Protein AF-A0AAU7AS00-F1 (afdb_monomer)

Nearest PDB structures (foldseek):
  7py4-assembly1_A  TM=4.688E-01  e=6.850E+00  Homo sapiens
  6sg9-assembly1_F1  TM=2.851E-01  e=2.917E+00  Trypanosoma brucei brucei
  8haq-assembly1_A  TM=2.624E-01  e=2.008E+00  Homo sapiens

Secondary structure (DSSP, 8-state):
-------------TT----------EEEETTEEEE--TT-EEEEEEESSSEEEEEE-TTS-EEEEEE-SEEEEE-TTS-EEEEESSSS--TTGGGGGGGTTPBEEEEEEETTS-EEEEETTS-EEEEPPPSSS--EEEE-STT-EEE--TT----B---

Radius of gyration: 20.02 Å; Cα contacts (8 Å, |Δi|>4): 371; chains: 1; bounding box: 34×63×64 Å

Foldseek 3Di:
DDDDDDDDDDDDDPDPDPPPQDFFDWDADPFGIWTPQFFFAFADFDQDCWTKTWTHDDNGWIKMKIFNFWKWKQDLVRDIDIDTSRPPDCVSVVSCVVSHGWGWRTWGAGQQGKTKTATPSRIIMIDGAAQQAFGMWMDIPDQDTFIAGHRGGRRDDDD

Organism: NCBI:txid2997339

pLDDT: mean 87.18, std 19.0, range [31.42, 98.75]

Solvent-accessible surface area (backbone atoms only — not comparable to full-atom values): 8772 Å² total; per-residue (Å²): 142,79,84,84,83,76,82,80,81,78,85,72,78,92,74,77,67,84,71,74,65,55,66,69,44,81,43,83,50,99,67,28,35,37,44,52,48,65,68,17,28,27,75,46,75,46,83,75,75,31,35,32,40,32,28,35,39,82,79,76,36,48,40,35,43,34,31,44,32,62,32,40,37,29,39,68,88,65,51,79,40,87,42,47,38,58,74,85,58,62,76,78,58,56,63,59,60,72,45,54,72,34,30,29,60,41,38,38,36,35,52,59,23,35,38,41,38,36,30,69,70,62,23,35,40,35,35,53,47,30,76,84,39,54,23,37,38,38,41,41,63,90,84,46,46,34,42,20,42,48,62,24,32,81,28,69,68,86,128

Mean predicted aligned error: 8.06 Å

InterPro domains:
  IPR046179 Protein of unknown function DUF6188 [PF19686] (40-153)

Structure (mmCIF, N/CA/C/O backbone):
data_AF-A0AAU7AS00-F1
#
_entry.id   AF-A0AAU7AS00-F1
#
loop_
_atom_site.group_PDB
_atom_site.id
_atom_site.type_symbol
_atom_site.label_atom_id
_atom_site.label_alt_id
_atom_site.label_comp_id
_atom_site.label_asym_id
_atom_site.label_entity_id
_atom_site.label_seq_id
_atom_site.pdbx_PDB_ins_code
_atom_site.Cartn_x
_atom_site.Cartn_y
_atom_site.Cartn_z
_atom_site.occupancy
_atom_site.B_iso_or_equiv
_atom_site.auth_seq_id
_atom_site.auth_comp_id
_atom_site.auth_asym_id
_atom_site.auth_atom_id
_atom_site.pdbx_PDB_model_num
ATOM 1 N N . MET A 1 1 ? 4.839 44.956 49.127 1.00 44.66 1 MET A N 1
ATOM 2 C CA . MET A 1 1 ? 4.800 44.637 47.685 1.00 44.66 1 MET A CA 1
ATOM 3 C C . MET A 1 1 ? 5.119 43.154 47.536 1.00 44.66 1 MET A C 1
ATOM 5 O O . MET A 1 1 ? 6.282 42.783 47.534 1.00 44.66 1 MET A O 1
ATOM 9 N N . ALA A 1 2 ? 4.095 42.305 47.541 1.00 37.94 2 ALA A N 1
ATOM 10 C CA . ALA A 1 2 ? 4.208 40.871 47.291 1.00 37.94 2 ALA A CA 1
ATOM 11 C C . ALA A 1 2 ? 2.974 40.488 46.468 1.00 37.94 2 ALA A C 1
ATOM 13 O O . ALA A 1 2 ? 1.857 40.803 46.869 1.00 37.94 2 ALA A O 1
ATOM 14 N N . ALA A 1 3 ? 3.198 39.952 45.270 1.00 39.53 3 ALA A N 1
ATOM 15 C CA . ALA A 1 3 ? 2.158 39.665 44.295 1.00 39.53 3 ALA A CA 1
ATOM 16 C C . ALA A 1 3 ? 1.476 38.330 44.625 1.00 39.53 3 ALA A C 1
ATOM 18 O O . ALA A 1 3 ? 2.122 37.281 44.609 1.00 39.53 3 ALA A O 1
ATOM 19 N N . GLU A 1 4 ? 0.174 38.375 44.906 1.00 37.88 4 GLU A N 1
ATOM 20 C CA . GLU A 1 4 ? -0.678 37.193 45.033 1.00 37.88 4 GLU A CA 1
ATOM 21 C C . GLU A 1 4 ? -0.797 36.485 43.676 1.00 37.88 4 GLU A C 1
ATOM 23 O O . GLU A 1 4 ? -1.307 37.030 42.696 1.00 37.88 4 GLU A O 1
ATOM 28 N N . HIS A 1 5 ? -0.303 35.248 43.616 1.00 39.91 5 HIS A N 1
ATOM 29 C CA . HIS A 1 5 ? -0.528 34.340 42.498 1.00 39.91 5 HIS A CA 1
ATOM 30 C C . HIS A 1 5 ? -1.966 33.815 42.556 1.00 39.91 5 HIS A C 1
ATOM 32 O O . HIS A 1 5 ? -2.279 32.914 43.330 1.00 39.91 5 HIS A O 1
ATOM 38 N N . SER A 1 6 ? -2.841 34.364 41.712 1.00 38.12 6 SER A N 1
ATOM 39 C CA . SER A 1 6 ? -4.140 33.752 41.418 1.00 38.12 6 SER A CA 1
ATOM 40 C C . SER A 1 6 ? -3.940 32.478 40.584 1.00 38.12 6 SER A C 1
ATOM 42 O O . SER A 1 6 ? -3.310 32.554 39.523 1.00 38.12 6 SER A O 1
ATOM 44 N N . PRO A 1 7 ? -4.469 31.311 40.992 1.00 39.00 7 PRO A N 1
ATOM 45 C CA . PRO A 1 7 ? -4.434 30.123 40.152 1.00 39.00 7 PRO A CA 1
ATOM 46 C C . PRO A 1 7 ? -5.366 30.317 38.948 1.00 39.00 7 PRO A C 1
ATOM 48 O O . PRO A 1 7 ? -6.562 30.570 39.094 1.00 39.00 7 PRO A O 1
ATOM 51 N N . ARG A 1 8 ? -4.811 30.203 37.736 1.00 37.94 8 ARG A N 1
ATOM 52 C CA . ARG A 1 8 ? -5.591 30.143 36.495 1.00 37.94 8 ARG A CA 1
ATOM 53 C C . ARG A 1 8 ? -6.411 28.852 36.493 1.00 37.94 8 ARG A C 1
ATOM 55 O O . ARG A 1 8 ? -5.855 27.769 36.346 1.00 37.94 8 ARG A O 1
ATOM 62 N N . LEU A 1 9 ? -7.729 28.979 36.627 1.00 31.42 9 LEU A N 1
ATOM 63 C CA . LEU A 1 9 ? -8.681 27.921 36.294 1.00 31.42 9 LEU A CA 1
ATOM 64 C C . LEU A 1 9 ? -8.557 27.611 34.795 1.00 31.42 9 LEU A C 1
ATOM 66 O O . LEU A 1 9 ? -8.966 28.408 33.953 1.00 31.42 9 LEU A O 1
ATOM 70 N N . VAL A 1 10 ? -7.961 26.464 34.465 1.00 39.78 10 VAL A N 1
ATOM 71 C CA . VAL A 1 10 ? -8.020 25.892 33.117 1.00 39.78 10 VAL A CA 1
ATOM 72 C C . VAL A 1 10 ? -9.384 25.230 32.981 1.00 39.78 10 VAL A C 1
ATOM 74 O O . VAL A 1 10 ? -9.684 24.252 33.662 1.00 39.78 10 VAL A O 1
ATOM 77 N N . TRP A 1 11 ? -10.230 25.797 32.127 1.00 34.75 11 TRP A N 1
ATOM 78 C CA . TRP A 1 11 ? -11.490 25.178 31.745 1.00 34.75 11 TRP A CA 1
ATOM 79 C C . TRP A 1 11 ? -11.189 23.976 30.843 1.00 34.75 11 TRP A C 1
ATOM 81 O O . TRP A 1 11 ? -10.670 24.143 29.741 1.00 34.75 11 TRP A O 1
ATOM 91 N N . VAL A 1 12 ? -11.483 22.768 31.327 1.00 43.97 12 VAL A N 1
ATOM 92 C CA . VAL A 1 12 ? -11.474 21.544 30.519 1.00 43.97 12 VAL A CA 1
ATOM 93 C C . VAL A 1 12 ? -12.928 21.259 30.132 1.00 43.97 12 VAL A C 1
ATOM 95 O O . VAL A 1 12 ? -13.740 21.031 31.034 1.00 43.97 12 VAL A O 1
ATOM 98 N N . PRO A 1 13 ? -13.299 21.294 28.838 1.00 38.66 13 PRO A N 1
ATOM 99 C CA . PRO A 1 13 ? -14.646 20.931 28.424 1.00 38.66 13 PRO A CA 1
ATOM 100 C C . PRO A 1 13 ? -14.951 19.493 28.849 1.00 38.66 13 PRO A C 1
ATOM 102 O O . PRO A 1 13 ? -14.224 18.561 28.497 1.00 38.66 13 PRO A O 1
ATOM 105 N N . GLN A 1 14 ? -16.044 19.305 29.590 1.00 42.28 14 GLN A N 1
ATOM 106 C CA . GLN A 1 14 ? -16.618 17.982 29.816 1.00 42.28 14 GLN A CA 1
ATOM 107 C C . GLN A 1 14 ? -17.142 17.457 28.476 1.00 42.28 14 GLN A C 1
ATOM 109 O O . GLN A 1 14 ? -18.158 17.936 27.978 1.00 42.28 14 GLN A O 1
ATOM 114 N N . GLY A 1 15 ? -16.417 16.519 27.866 1.00 37.78 15 GLY A N 1
ATOM 115 C CA . GLY A 1 15 ? -16.802 15.953 26.572 1.00 37.78 15 GLY A CA 1
ATOM 116 C C . GLY A 1 15 ? -15.773 15.040 25.909 1.00 37.78 15 GLY A C 1
ATOM 117 O O . GLY A 1 15 ? -16.167 14.218 25.090 1.00 37.78 15 GLY A O 1
ATOM 118 N N . PHE A 1 16 ? -14.492 15.095 26.288 1.00 44.78 16 PHE A N 1
ATOM 119 C CA . PHE A 1 16 ? -13.536 14.064 25.882 1.00 44.78 16 PHE A CA 1
ATOM 120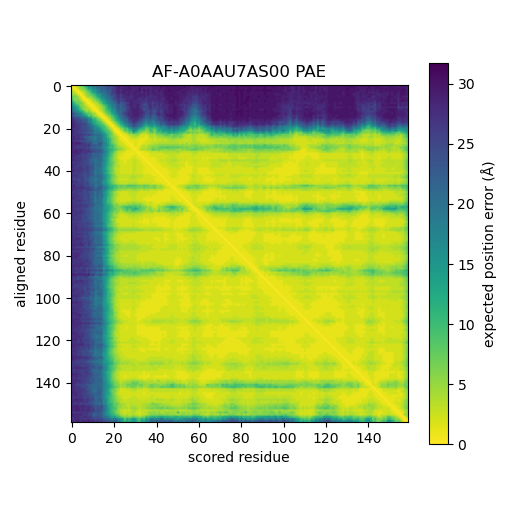 C C . PHE A 1 16 ? -13.786 12.807 26.714 1.00 44.78 16 PHE A C 1
ATOM 122 O O . PHE A 1 16 ? -13.131 12.554 27.726 1.00 44.78 16 PHE A O 1
ATOM 129 N N . ALA A 1 17 ? -14.766 12.007 26.289 1.00 41.47 17 ALA A N 1
ATOM 130 C CA . ALA A 1 17 ? -14.641 10.573 26.474 1.00 41.47 17 ALA A CA 1
ATOM 131 C C . ALA A 1 17 ? -13.224 10.198 26.021 1.00 41.47 17 ALA A C 1
ATOM 133 O O . ALA A 1 17 ? -12.738 10.732 25.025 1.00 41.47 17 ALA A O 1
ATOM 134 N N . SER A 1 18 ? -12.545 9.352 26.790 1.00 44.69 18 SER A N 1
ATOM 135 C CA . SER A 1 18 ? -11.292 8.729 26.379 1.00 44.69 18 SER A CA 1
ATOM 136 C C . SER A 1 18 ? -11.568 7.958 25.089 1.00 44.69 18 SER A C 1
ATOM 138 O O . SER A 1 18 ? -11.878 6.768 25.142 1.00 44.69 18 SER A O 1
ATOM 140 N N . GLU A 1 19 ? -11.528 8.635 23.940 1.00 48.06 19 GLU A N 1
ATOM 141 C CA . GLU A 1 19 ? -11.463 7.991 22.642 1.00 48.06 19 GLU A CA 1
ATOM 142 C C . GLU A 1 19 ? -10.243 7.100 22.740 1.00 48.06 19 GLU A C 1
ATOM 144 O O . GLU A 1 19 ? -9.117 7.556 22.945 1.00 48.06 19 GLU A O 1
ATOM 149 N N . THR A 1 20 ? -10.499 5.797 22.760 1.00 52.91 20 THR A N 1
ATOM 150 C CA . THR A 1 20 ? -9.428 4.820 22.724 1.00 52.91 20 THR A CA 1
ATOM 151 C C . THR A 1 20 ? -8.722 5.096 21.412 1.00 52.91 20 THR A C 1
ATOM 153 O O . THR A 1 20 ? -9.304 4.851 20.357 1.00 52.91 20 THR A O 1
ATOM 156 N N . LEU A 1 21 ? -7.531 5.700 21.483 1.00 56.91 21 LEU A N 1
ATOM 157 C CA . LEU A 1 21 ? -6.700 5.931 20.313 1.00 56.91 21 LEU A CA 1
ATOM 158 C C . LEU A 1 21 ? -6.651 4.601 19.566 1.00 56.91 21 LEU A C 1
ATOM 160 O O . LEU A 1 21 ? -6.236 3.583 20.127 1.00 56.91 21 LEU A O 1
ATOM 164 N N . ARG A 1 22 ? -7.144 4.580 18.328 1.00 67.75 22 ARG A N 1
ATOM 165 C CA . ARG A 1 22 ? -6.971 3.405 17.481 1.00 67.75 22 ARG A CA 1
ATOM 166 C C . ARG A 1 22 ? -5.483 3.306 17.197 1.00 67.75 22 ARG A C 1
ATOM 168 O O . ARG A 1 22 ? -4.913 4.200 16.586 1.00 67.75 22 ARG A O 1
ATOM 175 N N . HIS A 1 23 ? -4.834 2.272 17.710 1.00 71.62 23 HIS A N 1
ATOM 176 C CA . HIS A 1 23 ? -3.422 2.030 17.449 1.00 71.62 23 HIS A CA 1
ATOM 177 C C . HIS A 1 23 ? -3.311 1.051 16.291 1.00 71.62 23 HIS A C 1
ATOM 179 O O . HIS A 1 23 ? -3.996 0.032 16.276 1.00 71.62 23 HIS A O 1
ATOM 185 N N . VAL A 1 24 ? -2.416 1.340 15.350 1.00 84.75 24 VAL A N 1
ATOM 186 C CA . VAL A 1 24 ? -2.026 0.350 14.350 1.00 84.75 24 VAL A CA 1
ATOM 187 C C . VAL A 1 24 ? -1.176 -0.696 15.064 1.00 84.75 24 VAL A C 1
ATOM 189 O O . VAL A 1 24 ? -0.154 -0.361 15.664 1.00 84.75 24 VAL A O 1
ATOM 192 N N . SER A 1 25 ? -1.614 -1.950 15.036 1.00 87.81 25 SER A N 1
ATOM 193 C CA . SER A 1 25 ? -0.894 -3.068 15.647 1.00 87.81 25 SER A CA 1
ATOM 194 C C . SER A 1 25 ? -0.540 -4.124 14.608 1.00 87.81 25 SER A C 1
ATOM 196 O O . SER A 1 25 ? -1.185 -4.232 13.567 1.00 87.81 25 SER A O 1
ATOM 198 N N . LEU A 1 26 ? 0.510 -4.893 14.886 1.00 92.44 26 LEU A N 1
ATOM 199 C CA . LEU A 1 26 ? 0.923 -6.031 14.077 1.00 92.44 26 LEU A CA 1
ATOM 200 C C . LEU A 1 26 ? 0.618 -7.308 14.851 1.00 92.44 26 LEU A C 1
ATOM 202 O O . LEU A 1 26 ? 1.141 -7.501 15.947 1.00 92.44 26 LEU A O 1
ATOM 206 N N . THR A 1 27 ? -0.196 -8.185 14.275 1.00 93.62 27 THR A N 1
ATOM 207 C CA . THR A 1 27 ? -0.510 -9.493 14.859 1.00 93.62 27 THR A CA 1
ATOM 208 C C . THR A 1 27 ? 0.033 -10.590 13.958 1.00 93.62 27 THR A C 1
ATOM 210 O O . THR A 1 27 ? -0.235 -10.598 12.758 1.00 93.62 27 THR A O 1
ATOM 213 N N . GLU A 1 28 ? 0.804 -11.513 14.528 1.00 93.81 28 GLU A N 1
ATOM 214 C CA . GLU A 1 28 ? 1.270 -12.705 13.816 1.00 93.81 28 GLU A CA 1
ATOM 215 C C . GLU A 1 28 ? 0.097 -13.666 13.578 1.00 93.81 28 GLU A C 1
ATOM 217 O O . GLU A 1 28 ? -0.706 -13.939 14.471 1.00 93.81 28 GLU A O 1
ATOM 222 N N . ALA A 1 29 ? -0.010 -14.141 12.344 1.00 91.56 29 ALA A N 1
ATOM 223 C CA . ALA A 1 29 ? -0.996 -15.097 11.870 1.00 91.56 29 ALA A CA 1
ATOM 224 C C . ALA A 1 29 ? -0.272 -16.330 11.307 1.00 91.56 29 ALA A C 1
ATOM 226 O O . ALA A 1 29 ? 0.948 -16.344 11.189 1.00 91.56 29 ALA A O 1
ATOM 227 N N . GLN A 1 30 ? -1.024 -17.370 10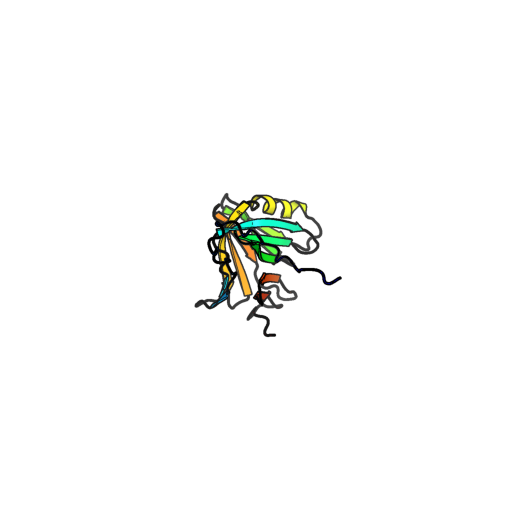.940 1.00 91.00 30 GLN A N 1
ATOM 228 C CA . GLN A 1 30 ? -0.444 -18.629 10.456 1.00 91.00 30 GLN A CA 1
ATOM 229 C C . GLN A 1 30 ? 0.468 -18.454 9.228 1.00 91.00 30 GLN A C 1
ATOM 231 O O . GLN A 1 30 ? 1.485 -19.135 9.133 1.00 91.00 30 GLN A O 1
ATOM 236 N N . ASP A 1 31 ? 0.103 -17.553 8.312 1.00 91.69 31 ASP A N 1
ATOM 237 C CA . ASP A 1 31 ? 0.783 -17.381 7.021 1.00 91.69 31 ASP A CA 1
ATOM 238 C C . ASP A 1 31 ? 1.554 -16.051 6.915 1.00 91.69 31 ASP A C 1
ATOM 240 O O . ASP A 1 31 ? 1.978 -15.658 5.825 1.00 91.69 31 ASP A O 1
ATOM 244 N N . GLY A 1 32 ? 1.741 -15.345 8.035 1.00 95.38 32 GLY A N 1
ATOM 245 C CA . GLY A 1 32 ? 2.440 -14.065 8.070 1.00 95.38 32 GLY A CA 1
ATOM 246 C C . GLY A 1 32 ? 1.923 -13.143 9.164 1.00 95.38 32 GLY A C 1
ATOM 247 O O . GLY A 1 32 ? 1.837 -13.519 10.330 1.00 95.38 32 GLY A O 1
ATOM 248 N N . TRP A 1 33 ? 1.574 -11.915 8.800 1.00 96.25 33 TRP A N 1
ATOM 249 C CA . TRP A 1 33 ? 1.134 -10.889 9.734 1.00 96.25 33 TRP A CA 1
ATOM 250 C C . TRP A 1 33 ? -0.087 -10.140 9.216 1.00 96.25 33 TRP A C 1
ATOM 252 O O . TRP A 1 33 ? -0.250 -9.900 8.020 1.00 96.25 33 TRP A O 1
ATOM 262 N N . THR A 1 34 ? -0.943 -9.735 10.145 1.00 95.81 34 THR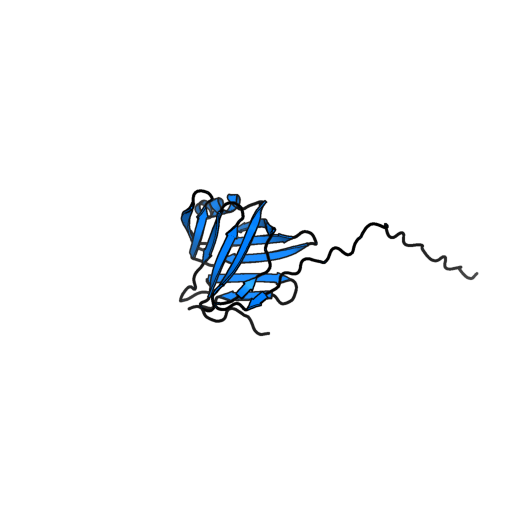 A N 1
ATOM 263 C CA . THR A 1 34 ? -2.048 -8.810 9.897 1.00 95.81 34 THR A CA 1
ATOM 264 C C . THR A 1 34 ? -1.730 -7.479 10.555 1.00 95.81 34 THR A C 1
ATOM 266 O O . THR A 1 34 ? -1.319 -7.442 11.717 1.00 95.81 34 THR A O 1
ATOM 269 N N . ILE A 1 35 ? -1.933 -6.394 9.814 1.00 95.06 35 ILE A N 1
ATOM 270 C CA . ILE A 1 35 ? -1.832 -5.036 10.334 1.00 95.06 35 ILE A CA 1
ATOM 271 C C . ILE A 1 35 ? -3.253 -4.572 10.652 1.00 95.06 35 ILE A C 1
ATOM 273 O O . ILE A 1 35 ? -4.125 -4.577 9.777 1.00 95.06 35 ILE A O 1
ATOM 277 N N . ASP A 1 36 ? -3.493 -4.172 11.899 1.00 93.25 36 ASP A N 1
ATOM 278 C CA . ASP A 1 36 ? -4.792 -3.671 12.344 1.00 93.25 36 ASP A CA 1
ATOM 279 C C . ASP A 1 36 ? -5.013 -2.234 11.856 1.00 93.25 36 ASP A C 1
ATOM 281 O O . ASP A 1 36 ? -4.768 -1.252 12.555 1.00 93.25 36 ASP A O 1
ATOM 285 N N . ALA A 1 37 ? -5.420 -2.137 10.594 1.00 94.44 37 ALA A N 1
ATOM 286 C CA . ALA A 1 37 ? -5.833 -0.907 9.933 1.00 94.44 37 ALA A CA 1
ATOM 287 C C . ALA A 1 37 ? -7.279 -1.008 9.416 1.00 94.44 37 ALA A C 1
ATOM 289 O O . ALA A 1 37 ? -7.686 -0.238 8.552 1.00 94.44 37 ALA A O 1
ATOM 290 N N . VAL A 1 38 ? -8.072 -1.971 9.899 1.00 95.50 38 VAL A N 1
ATOM 291 C CA . VAL A 1 38 ? -9.441 -2.179 9.407 1.00 95.50 38 VAL A CA 1
ATOM 292 C C . VAL A 1 38 ? -10.318 -0.972 9.745 1.00 95.50 38 VAL A C 1
ATOM 294 O O . VAL A 1 38 ? -10.370 -0.499 10.883 1.00 95.50 38 VAL A O 1
ATOM 297 N N . GLY A 1 39 ? -11.030 -0.474 8.736 1.00 95.56 39 GLY A N 1
ATOM 298 C CA . GLY A 1 39 ? -11.844 0.733 8.816 1.00 95.56 39 GLY A CA 1
ATOM 299 C C . GLY A 1 39 ? -11.048 2.033 8.713 1.00 95.56 39 GLY A C 1
ATOM 300 O O . GLY A 1 39 ? -11.662 3.091 8.789 1.00 95.56 39 GLY A O 1
ATOM 301 N N . PHE A 1 40 ? -9.723 1.982 8.532 1.00 96.81 40 PHE A N 1
ATOM 302 C CA . PHE A 1 40 ? -8.954 3.181 8.214 1.00 96.81 40 PHE A CA 1
ATOM 303 C C . PHE A 1 40 ? -9.302 3.621 6.794 1.00 96.81 40 PHE A C 1
ATOM 305 O O . PHE A 1 40 ? -9.416 2.797 5.888 1.00 96.81 40 PHE A O 1
ATOM 312 N N . GLU A 1 41 ? -9.450 4.920 6.598 1.00 97.81 41 GLU A N 1
ATOM 313 C CA . GLU A 1 41 ? -9.811 5.516 5.319 1.00 97.81 41 GLU A CA 1
ATOM 314 C C . GLU A 1 41 ? -8.554 5.950 4.562 1.00 97.81 41 GLU A C 1
ATOM 316 O O . GLU A 1 41 ? -7.609 6.450 5.165 1.00 97.81 41 GLU A O 1
ATOM 321 N N . VAL A 1 42 ? -8.517 5.796 3.240 1.00 98.31 42 VAL A N 1
ATOM 322 C CA . VAL A 1 42 ? -7.424 6.329 2.412 1.00 98.31 42 VAL A CA 1
ATOM 323 C C . VAL A 1 42 ? -7.497 7.859 2.367 1.00 98.31 42 VAL A C 1
ATOM 325 O O . VAL A 1 42 ? -8.371 8.435 1.712 1.00 98.31 42 VAL A O 1
ATOM 328 N N . LEU A 1 43 ? -6.537 8.520 3.020 1.00 96.56 43 LEU A N 1
ATOM 329 C CA . LEU A 1 43 ? -6.417 9.980 3.069 1.00 96.56 43 LEU A CA 1
ATOM 330 C C . LEU A 1 43 ? -5.669 10.531 1.857 1.00 96.56 43 LEU A C 1
ATOM 332 O O . LEU A 1 43 ? -6.105 11.492 1.213 1.00 96.56 43 LEU A O 1
ATOM 336 N N . THR A 1 44 ? -4.508 9.942 1.575 1.00 97.38 44 THR A N 1
ATOM 337 C CA . THR A 1 44 ? -3.604 10.404 0.526 1.00 97.38 44 THR A CA 1
ATOM 338 C C . THR A 1 44 ? -3.159 9.255 -0.360 1.00 97.38 44 THR A C 1
ATOM 340 O O . THR A 1 44 ? -2.961 8.121 0.075 1.00 97.38 44 THR A O 1
ATOM 343 N N . VAL A 1 45 ? -2.985 9.607 -1.629 1.00 98.00 45 VAL A N 1
ATOM 344 C CA . VAL A 1 45 ? -2.279 8.821 -2.632 1.00 98.00 45 VAL A CA 1
ATOM 345 C C . VAL A 1 45 ? -1.189 9.741 -3.160 1.00 98.00 45 VAL A C 1
ATOM 347 O O . VAL A 1 45 ? -1.497 10.843 -3.622 1.00 98.00 45 VAL A O 1
ATOM 350 N N . GLN A 1 46 ? 0.070 9.337 -3.035 1.00 96.81 46 GLN A N 1
ATOM 351 C CA . GLN A 1 46 ? 1.218 10.167 -3.394 1.00 96.81 46 GLN A CA 1
ATOM 352 C C . GLN A 1 46 ? 2.104 9.462 -4.421 1.00 96.81 46 GLN A C 1
ATOM 354 O O . GLN A 1 46 ? 2.349 8.262 -4.326 1.00 96.81 46 GLN A O 1
ATOM 359 N N . PHE A 1 47 ? 2.608 10.246 -5.379 1.00 94.75 47 PHE A N 1
ATOM 360 C CA . PHE A 1 47 ? 3.546 9.817 -6.416 1.00 94.75 47 PHE A CA 1
ATOM 361 C C . PHE A 1 47 ? 4.807 10.681 -6.318 1.00 94.75 47 PHE A C 1
ATOM 363 O O . PHE A 1 47 ? 4.777 11.870 -6.635 1.00 94.75 47 PHE A O 1
ATOM 370 N N . SER A 1 48 ? 5.907 10.119 -5.818 1.00 88.88 48 SER A N 1
ATOM 371 C CA . SER A 1 48 ? 7.149 10.874 -5.588 1.00 88.88 48 SER A CA 1
ATOM 372 C C . SER A 1 48 ? 8.391 9.975 -5.639 1.00 88.88 48 SER A C 1
ATOM 374 O O . SER A 1 48 ? 9.130 9.886 -4.662 1.00 88.88 48 SER A O 1
ATOM 376 N N . GLY A 1 49 ? 8.572 9.228 -6.733 1.00 85.56 49 GLY A N 1
ATOM 377 C CA . GLY A 1 49 ? 9.619 8.194 -6.871 1.00 85.56 49 GLY A CA 1
ATOM 378 C C . GLY A 1 49 ? 9.294 6.875 -6.157 1.00 85.56 49 GLY A C 1
ATOM 379 O O . GLY A 1 49 ? 9.874 5.844 -6.451 1.00 85.56 49 GLY A O 1
ATOM 380 N N . ARG A 1 50 ? 8.313 6.903 -5.253 1.00 93.62 50 ARG A N 1
ATOM 381 C CA . ARG A 1 50 ? 7.533 5.754 -4.793 1.00 93.62 50 ARG A CA 1
ATOM 382 C C . ARG A 1 50 ? 6.058 6.099 -4.942 1.00 93.62 50 ARG A C 1
ATOM 384 O O . ARG A 1 50 ? 5.697 7.282 -4.987 1.00 93.62 50 ARG A O 1
ATOM 391 N N . THR A 1 51 ? 5.218 5.075 -4.975 1.00 97.38 51 THR A N 1
ATOM 392 C CA . THR A 1 51 ? 3.766 5.242 -4.876 1.00 97.38 51 THR A CA 1
ATOM 393 C C . THR A 1 51 ? 3.332 4.889 -3.468 1.00 97.38 51 THR A C 1
ATOM 395 O O . THR A 1 51 ? 3.588 3.773 -3.033 1.00 97.38 51 THR A O 1
ATOM 398 N N . SER A 1 52 ? 2.687 5.802 -2.743 1.00 97.94 52 SER A N 1
ATOM 399 C CA . SER A 1 52 ? 2.241 5.528 -1.374 1.00 97.94 52 SER A CA 1
ATOM 400 C C . SER A 1 52 ? 0.763 5.805 -1.143 1.00 97.94 52 SER A C 1
ATOM 402 O O . SER A 1 52 ? 0.175 6.721 -1.720 1.00 97.94 52 SER A O 1
ATOM 404 N N . LEU A 1 53 ? 0.179 4.981 -0.276 1.00 98.31 53 LEU A N 1
ATOM 405 C CA . LEU A 1 53 ? -1.173 5.105 0.247 1.00 98.31 53 LEU A CA 1
ATOM 406 C C . LEU A 1 53 ? -1.062 5.360 1.746 1.00 98.31 53 LEU A C 1
ATOM 408 O O . LEU A 1 53 ? -0.564 4.496 2.468 1.00 98.31 53 LEU A O 1
ATOM 412 N N . THR A 1 54 ? -1.530 6.513 2.219 1.00 98.06 54 THR A N 1
ATOM 413 C CA . THR A 1 54 ? -1.673 6.752 3.659 1.00 98.06 54 THR A CA 1
ATOM 414 C C . THR A 1 54 ? -3.130 6.596 4.041 1.00 98.06 54 THR A C 1
ATOM 416 O O . THR A 1 54 ? -4.003 7.306 3.533 1.00 98.06 54 THR A O 1
ATOM 419 N N . VAL A 1 55 ? -3.379 5.674 4.962 1.00 97.69 55 VAL A N 1
ATOM 420 C CA . VAL A 1 55 ? -4.684 5.446 5.569 1.00 97.69 55 VAL A CA 1
ATOM 421 C C . VAL A 1 55 ? -4.709 6.028 6.976 1.00 97.69 55 VAL A C 1
ATOM 423 O O . VAL A 1 55 ? -3.676 6.060 7.647 1.00 97.69 55 VAL A O 1
ATOM 426 N N . TYR A 1 56 ? -5.862 6.506 7.428 1.00 95.19 56 TYR A N 1
ATOM 427 C CA . TYR A 1 56 ? -6.016 7.139 8.737 1.00 95.19 56 TYR A CA 1
ATOM 428 C C . TYR A 1 56 ? -7.266 6.652 9.462 1.00 95.19 56 TYR A C 1
ATOM 430 O O . TYR A 1 56 ? -8.244 6.247 8.836 1.00 95.19 56 TYR A O 1
ATOM 438 N N . ALA A 1 57 ? -7.223 6.706 10.787 1.00 92.00 57 ALA A N 1
ATOM 439 C CA . ALA A 1 57 ? -8.375 6.483 11.644 1.00 92.00 57 ALA A CA 1
ATOM 440 C C . ALA A 1 57 ? -8.736 7.743 12.428 1.00 92.00 57 ALA A C 1
ATOM 442 O O . ALA A 1 57 ? -7.880 8.588 12.721 1.00 92.00 57 ALA A O 1
ATOM 443 N N . ASP A 1 58 ? -9.997 7.804 12.852 1.00 80.88 58 ASP A N 1
ATOM 444 C CA . ASP A 1 58 ? -10.445 8.728 13.890 1.00 80.88 58 ASP A CA 1
ATOM 445 C C . ASP A 1 58 ? -9.537 8.580 15.127 1.00 80.88 58 ASP A C 1
ATOM 447 O O . ASP A 1 58 ? -9.244 7.469 15.581 1.00 80.88 58 ASP A O 1
ATOM 451 N N . GLY A 1 59 ? -9.017 9.704 15.624 1.00 77.25 59 GLY A N 1
ATOM 452 C CA . GLY A 1 59 ? -7.969 9.742 16.654 1.00 77.25 59 GLY A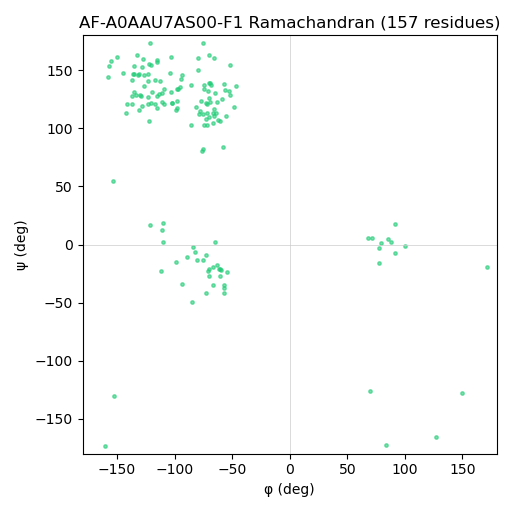 CA 1
ATOM 453 C C . GLY A 1 59 ? -6.550 9.999 16.124 1.00 77.25 59 GLY A C 1
ATOM 454 O O . GLY A 1 59 ? -5.618 10.107 16.916 1.00 77.25 59 GLY A O 1
ATOM 455 N N . GLY A 1 60 ? -6.369 10.147 14.805 1.00 84.31 60 GLY A N 1
ATOM 456 C CA . GLY A 1 60 ? -5.133 10.664 14.199 1.00 84.31 60 GLY A CA 1
ATOM 457 C C . GLY A 1 60 ? -4.033 9.628 13.948 1.00 84.31 60 GLY A C 1
ATOM 458 O O . GLY A 1 60 ? -2.941 9.989 13.508 1.00 84.31 60 GLY A O 1
ATOM 459 N N . ALA A 1 61 ? -4.301 8.344 14.193 1.00 90.19 61 ALA A N 1
ATOM 460 C CA . ALA A 1 61 ? -3.392 7.277 13.797 1.00 90.19 61 ALA A CA 1
ATOM 461 C C . ALA A 1 61 ? -3.369 7.126 12.273 1.00 90.19 61 ALA A C 1
ATOM 463 O O . ALA A 1 61 ? -4.409 7.181 11.618 1.00 90.19 61 ALA A O 1
ATOM 464 N N . THR A 1 62 ? -2.178 6.913 11.718 1.00 94.19 62 THR A N 1
ATOM 465 C CA . THR A 1 62 ? -1.970 6.744 10.276 1.00 94.19 62 THR A CA 1
ATOM 466 C C . THR A 1 62 ? -1.181 5.475 9.987 1.00 94.19 62 THR A C 1
ATOM 468 O O . THR A 1 62 ? -0.416 5.010 10.816 1.00 94.19 62 THR A O 1
ATOM 471 N N . CYS A 1 63 ? -1.357 4.885 8.817 1.00 95.81 63 CYS A N 1
ATOM 472 C CA . CYS A 1 63 ? -0.511 3.806 8.321 1.00 95.81 63 CYS A CA 1
ATOM 473 C C . CYS A 1 63 ? -0.208 4.117 6.863 1.00 95.81 63 CYS A C 1
ATOM 475 O O . CYS A 1 63 ? -1.120 4.437 6.104 1.00 95.81 63 CYS A O 1
ATOM 477 N N . THR A 1 64 ? 1.055 4.051 6.465 1.00 97.88 64 THR A N 1
ATOM 478 C CA . THR A 1 64 ? 1.466 4.293 5.083 1.00 97.88 64 THR A CA 1
ATOM 479 C C . THR A 1 64 ? 2.004 3.010 4.488 1.00 97.88 64 THR A C 1
ATOM 481 O O . THR A 1 64 ? 2.868 2.379 5.085 1.00 97.88 64 THR A O 1
ATOM 484 N N . VAL A 1 65 ? 1.508 2.648 3.308 1.00 98.38 65 VAL A N 1
ATOM 485 C CA . VAL A 1 65 ? 2.063 1.571 2.485 1.00 98.38 65 VAL A CA 1
ATOM 486 C C . VAL A 1 65 ? 2.680 2.200 1.246 1.00 98.38 65 VAL A C 1
ATOM 488 O O . VAL A 1 65 ? 1.993 2.927 0.531 1.00 98.38 65 VAL A O 1
ATOM 491 N N . ALA A 1 66 ? 3.967 1.962 1.008 1.00 98.25 66 ALA A N 1
ATOM 492 C CA . ALA A 1 66 ? 4.723 2.556 -0.088 1.00 98.25 66 ALA A CA 1
ATOM 493 C C . ALA A 1 66 ? 5.344 1.485 -0.989 1.00 98.25 66 ALA A C 1
ATOM 495 O O . ALA A 1 66 ? 6.111 0.649 -0.519 1.00 98.25 66 ALA A O 1
ATOM 496 N N . PHE A 1 67 ? 5.097 1.577 -2.292 1.00 98.12 67 PHE A N 1
ATOM 497 C CA . PHE A 1 67 ? 5.577 0.674 -3.337 1.00 98.12 67 PHE A CA 1
ATOM 498 C C . PHE A 1 67 ? 6.741 1.310 -4.100 1.00 98.12 67 PHE A C 1
ATOM 500 O O . PHE A 1 67 ? 6.659 2.483 -4.486 1.00 98.12 67 PHE A O 1
ATOM 507 N N . GLY A 1 68 ? 7.825 0.549 -4.262 1.00 95.19 68 GLY A N 1
ATOM 508 C CA . GLY A 1 68 ? 9.064 0.989 -4.908 1.00 95.19 68 GLY A CA 1
ATOM 509 C C . GLY A 1 68 ? 9.219 0.567 -6.371 1.00 95.19 68 GLY A C 1
ATOM 510 O O . GLY A 1 68 ? 10.048 1.147 -7.056 1.00 95.19 68 GLY A O 1
ATOM 511 N N . GLY A 1 69 ? 8.427 -0.392 -6.853 1.00 95.00 69 GLY A N 1
ATOM 512 C CA . GLY A 1 69 ? 8.502 -0.909 -8.224 1.00 95.00 69 GLY A CA 1
ATOM 513 C C . GLY A 1 69 ? 7.153 -1.445 -8.690 1.00 95.00 69 GLY A C 1
ATOM 514 O O . GLY A 1 69 ? 6.139 -0.763 -8.525 1.00 95.00 69 GLY A O 1
ATOM 515 N N . GLU A 1 70 ? 7.138 -2.660 -9.238 1.00 97.25 70 GLU A N 1
ATOM 516 C CA . GLU A 1 70 ? 5.928 -3.317 -9.738 1.00 97.25 70 GLU A CA 1
ATOM 517 C C . GLU A 1 70 ? 4.947 -3.702 -8.618 1.00 97.25 70 GLU A C 1
ATOM 519 O O . GLU A 1 70 ? 5.319 -4.233 -7.568 1.00 97.25 70 GLU A O 1
ATOM 524 N N . PHE A 1 71 ? 3.660 -3.461 -8.858 1.00 98.38 71 PHE A N 1
ATOM 525 C CA . PHE A 1 71 ? 2.566 -3.898 -8.002 1.00 98.38 71 PHE A CA 1
ATOM 526 C C . PHE A 1 71 ? 1.265 -4.025 -8.797 1.00 98.38 71 PHE A C 1
ATOM 528 O O . PHE A 1 71 ? 1.054 -3.400 -9.833 1.00 98.38 71 PHE A O 1
ATOM 535 N N . ASP A 1 72 ? 0.350 -4.814 -8.263 1.00 98.62 72 ASP A N 1
ATOM 536 C CA . ASP A 1 72 ? -0.955 -5.064 -8.842 1.00 98.62 72 ASP A CA 1
ATOM 537 C C . ASP A 1 72 ? -2.013 -4.165 -8.205 1.00 98.62 72 ASP A C 1
ATOM 539 O O . ASP A 1 72 ? -2.138 -4.085 -6.979 1.00 98.62 72 ASP A O 1
ATOM 543 N N . PHE A 1 73 ? -2.850 -3.560 -9.043 1.00 98.75 73 PHE A N 1
ATOM 544 C CA . PHE A 1 73 ? -4.072 -2.886 -8.634 1.00 98.75 73 PHE A CA 1
ATOM 545 C C . PHE A 1 73 ? -5.293 -3.571 -9.240 1.00 98.75 73 PHE A C 1
ATOM 547 O O . PHE A 1 73 ? -5.449 -3.652 -10.457 1.00 98.75 73 PHE A O 1
ATOM 554 N N . ARG A 1 74 ? -6.199 -4.043 -8.389 1.00 98.75 74 ARG A N 1
ATOM 555 C CA . ARG A 1 74 ? -7.524 -4.507 -8.788 1.00 98.75 74 ARG A CA 1
ATOM 556 C C . ARG A 1 74 ? -8.529 -3.392 -8.541 1.00 98.75 74 ARG A C 1
ATOM 558 O O . ARG A 1 74 ? -8.739 -3.014 -7.392 1.00 98.75 74 ARG A O 1
ATOM 565 N N . ASP A 1 75 ? -9.157 -2.901 -9.603 1.00 98.44 75 ASP A N 1
ATOM 566 C CA . ASP A 1 75 ? -10.184 -1.863 -9.492 1.00 98.44 75 ASP A CA 1
ATOM 567 C C . ASP A 1 75 ? -11.516 -2.416 -8.957 1.00 98.44 75 ASP A C 1
ATOM 569 O O . ASP A 1 75 ? -11.710 -3.629 -8.809 1.00 98.44 75 ASP A O 1
ATOM 573 N N . ARG A 1 76 ? -12.472 -1.519 -8.695 1.00 97.38 76 ARG A N 1
ATOM 574 C CA . ARG A 1 76 ? -13.814 -1.868 -8.180 1.00 97.38 76 ARG A CA 1
ATOM 575 C C . ARG A 1 76 ? -14.629 -2.782 -9.102 1.00 97.38 76 ARG A C 1
ATOM 577 O O . ARG A 1 76 ? -15.570 -3.427 -8.649 1.00 97.38 76 ARG A O 1
ATOM 584 N N . SER A 1 77 ? -14.299 -2.835 -10.394 1.00 97.25 77 SER A N 1
ATOM 585 C CA . SER A 1 77 ? -14.928 -3.758 -11.350 1.00 97.25 77 SER A CA 1
ATOM 586 C C . SER A 1 77 ? -14.309 -5.160 -11.312 1.00 97.25 77 SER A C 1
ATOM 588 O O . SER A 1 77 ? -14.806 -6.081 -11.960 1.00 97.25 77 SER A O 1
ATOM 590 N N . GLY A 1 78 ? -13.226 -5.333 -10.549 1.00 97.12 78 GLY A N 1
ATOM 591 C CA . GLY A 1 78 ? -12.461 -6.567 -10.440 1.00 97.12 78 GLY A CA 1
ATOM 592 C C . GLY A 1 78 ? -11.359 -6.704 -11.491 1.00 97.12 78 GLY A C 1
ATOM 593 O O . GLY A 1 78 ? -10.667 -7.729 -11.492 1.00 97.12 78 GLY A O 1
ATOM 594 N N . ARG A 1 79 ? -11.168 -5.703 -12.362 1.00 98.19 79 ARG A N 1
ATOM 595 C CA . ARG A 1 79 ? -10.128 -5.718 -13.394 1.00 9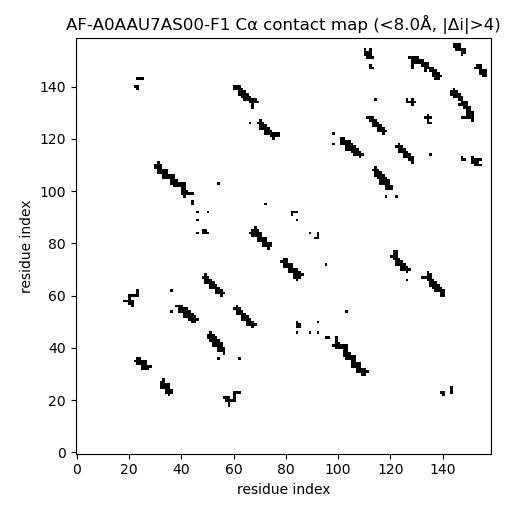8.19 79 ARG A CA 1
ATOM 596 C C . ARG A 1 79 ? -8.761 -5.479 -12.760 1.00 98.19 79 ARG A C 1
ATOM 598 O O . ARG A 1 79 ? -8.591 -4.576 -11.947 1.00 98.19 79 ARG A O 1
ATOM 605 N N . LEU A 1 80 ? -7.797 -6.302 -13.164 1.00 98.44 80 LEU A N 1
ATOM 606 C CA . LEU A 1 80 ? -6.403 -6.200 -12.751 1.00 98.44 80 LEU A CA 1
ATOM 607 C C . LEU A 1 80 ? -5.647 -5.215 -13.653 1.00 98.44 80 LEU A C 1
ATOM 609 O O . LEU A 1 80 ? -5.805 -5.240 -14.877 1.00 98.44 80 LEU A O 1
ATOM 613 N N . HIS A 1 81 ? -4.826 -4.377 -13.033 1.00 98.19 81 HIS A N 1
ATOM 614 C CA . HIS A 1 81 ? -3.887 -3.460 -13.662 1.00 98.19 81 HIS A CA 1
ATOM 615 C C . HIS A 1 81 ? -2.518 -3.694 -13.029 1.00 98.19 81 HIS A C 1
ATOM 617 O O . HIS A 1 81 ? -2.360 -3.496 -11.828 1.00 98.19 81 HIS A O 1
ATOM 623 N N . GLU A 1 82 ? -1.549 -4.091 -13.839 1.00 98.00 82 GLU A N 1
ATOM 624 C CA . GLU A 1 82 ? -0.141 -4.112 -13.446 1.00 98.00 82 GLU A CA 1
ATOM 625 C C . GLU A 1 82 ? 0.372 -2.668 -13.500 1.00 98.00 82 GLU A C 1
ATOM 627 O O . GLU A 1 82 ? 0.211 -1.970 -14.509 1.00 98.00 82 GLU A O 1
ATOM 632 N N . LEU A 1 83 ? 0.901 -2.188 -12.381 1.00 97.50 83 LEU A N 1
ATOM 633 C CA . LEU A 1 83 ? 1.403 -0.834 -12.201 1.00 97.50 83 LEU A CA 1
ATOM 634 C C . LEU A 1 83 ? 2.870 -0.890 -11.788 1.00 97.50 83 LEU A C 1
ATOM 636 O O . LEU A 1 83 ? 3.324 -1.861 -11.196 1.00 97.50 83 LEU A O 1
ATOM 640 N N . ASP A 1 84 ? 3.597 0.182 -12.075 1.00 96.12 84 ASP A N 1
ATOM 641 C CA . ASP A 1 84 ? 4.999 0.319 -11.700 1.00 96.12 84 ASP A CA 1
ATOM 642 C C . ASP A 1 84 ? 5.231 1.736 -11.168 1.00 96.12 84 ASP A C 1
ATOM 644 O O . ASP A 1 84 ? 4.945 2.732 -11.844 1.00 96.12 84 ASP A O 1
ATOM 648 N N . ALA A 1 85 ? 5.688 1.819 -9.917 1.00 94.81 85 ALA A N 1
ATOM 649 C CA . ALA A 1 85 ? 5.981 3.074 -9.239 1.00 94.81 85 ALA A CA 1
ATOM 650 C C . ALA A 1 85 ? 7.225 3.792 -9.799 1.00 94.81 85 ALA A C 1
ATOM 652 O O . ALA A 1 85 ? 7.320 5.011 -9.625 1.00 94.81 85 ALA A O 1
ATOM 653 N N . ASP A 1 86 ? 8.126 3.072 -10.480 1.00 92.75 86 ASP A N 1
ATOM 654 C CA . ASP A 1 86 ? 9.414 3.570 -10.986 1.00 92.75 86 ASP A CA 1
ATOM 655 C C . ASP A 1 86 ? 9.468 3.693 -12.526 1.00 92.75 86 ASP A C 1
ATOM 657 O O . ASP A 1 86 ? 10.444 4.174 -13.098 1.00 92.75 86 ASP A O 1
ATOM 661 N N . ALA A 1 87 ? 8.374 3.393 -13.237 1.00 89.81 87 ALA A N 1
ATOM 662 C CA . ALA A 1 87 ? 8.296 3.473 -14.706 1.00 89.81 87 ALA A CA 1
ATOM 663 C C . ALA A 1 87 ? 8.447 4.892 -15.311 1.00 89.81 87 ALA A C 1
ATOM 665 O O . ALA A 1 87 ? 8.296 5.083 -16.522 1.00 89.81 87 ALA A O 1
ATOM 666 N N . GLY A 1 88 ? 8.669 5.929 -14.497 1.00 86.00 88 GLY A N 1
ATOM 667 C CA . GLY A 1 88 ? 8.859 7.310 -14.957 1.00 86.00 88 GLY A CA 1
ATOM 668 C C . GLY A 1 88 ? 7.598 8.008 -15.494 1.00 86.00 88 GLY A C 1
ATOM 669 O O . GLY A 1 88 ? 7.684 9.135 -15.981 1.00 86.00 88 GLY A O 1
ATOM 670 N N . SER A 1 89 ? 6.419 7.381 -15.397 1.00 90.50 89 SER A N 1
ATOM 671 C CA . SER A 1 89 ? 5.136 7.960 -15.814 1.00 90.50 89 SER A CA 1
ATOM 672 C C . SER A 1 89 ? 4.053 7.754 -14.763 1.00 90.50 89 SER A C 1
ATOM 674 O O . SER A 1 89 ? 3.780 6.636 -14.339 1.00 90.50 89 SER A O 1
ATOM 676 N N . TRP A 1 90 ? 3.370 8.836 -14.384 1.00 91.00 90 TRP A N 1
ATOM 677 C CA . TRP A 1 90 ? 2.291 8.777 -13.391 1.00 91.00 90 TRP A CA 1
ATOM 678 C C . TRP A 1 90 ? 0.914 8.509 -13.993 1.00 91.00 90 TRP A C 1
ATOM 680 O O . TRP A 1 90 ? -0.030 8.241 -13.255 1.00 91.00 90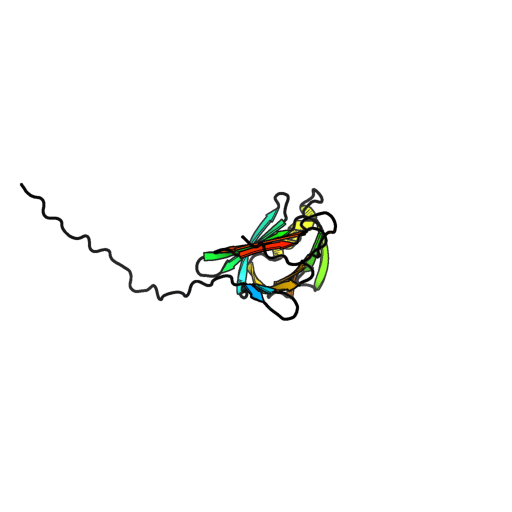 TRP A O 1
ATOM 690 N N . ALA A 1 91 ? 0.765 8.575 -15.320 1.00 94.19 91 ALA A N 1
ATOM 691 C CA . ALA A 1 91 ? -0.540 8.419 -15.961 1.00 94.19 91 ALA A CA 1
ATOM 692 C C . ALA A 1 91 ? -1.222 7.077 -15.615 1.00 94.19 91 ALA A C 1
ATOM 694 O O . ALA A 1 91 ? -2.415 7.092 -15.308 1.00 94.19 91 ALA A O 1
ATOM 695 N N . PRO A 1 92 ? -0.515 5.926 -15.570 1.00 95.62 92 PRO A N 1
ATOM 696 C CA . PRO A 1 92 ? -1.136 4.679 -15.138 1.00 95.62 92 PRO A CA 1
ATOM 697 C C . PRO A 1 92 ? -1.543 4.674 -13.657 1.00 95.62 92 PRO A C 1
ATOM 699 O O . PRO A 1 92 ? -2.587 4.110 -13.317 1.00 95.62 92 PRO A O 1
ATOM 702 N N . LEU A 1 93 ? -0.743 5.334 -12.813 1.00 97.06 93 LEU A N 1
ATOM 703 C CA . LEU A 1 93 ? -0.893 5.392 -11.357 1.00 97.06 93 LEU A CA 1
ATOM 704 C C . LEU A 1 93 ? -2.090 6.242 -10.909 1.00 97.06 93 LEU A C 1
ATOM 706 O O . LEU A 1 93 ? -2.634 6.011 -9.833 1.00 97.06 93 LEU A O 1
ATOM 710 N N . GLN A 1 94 ? -2.562 7.173 -11.749 1.00 96.19 94 GLN A N 1
ATOM 711 C CA . GLN A 1 94 ? -3.745 8.003 -11.470 1.00 96.19 94 GLN A CA 1
ATOM 712 C C . GLN A 1 94 ? -4.998 7.185 -11.128 1.00 96.19 94 GLN A C 1
ATOM 714 O O . GLN A 1 94 ? -5.879 7.693 -10.439 1.00 96.19 94 GLN A O 1
ATOM 719 N N . ARG A 1 95 ? -5.077 5.918 -11.555 1.00 96.50 95 ARG A N 1
ATOM 720 C CA . ARG A 1 95 ? -6.173 5.005 -11.191 1.00 96.50 95 ARG A CA 1
ATOM 721 C C . ARG A 1 95 ? -6.316 4.833 -9.684 1.00 96.50 95 ARG A C 1
ATOM 723 O O . ARG A 1 95 ? -7.432 4.777 -9.191 1.00 96.50 95 ARG A O 1
ATOM 730 N N . LEU A 1 96 ? -5.208 4.849 -8.948 1.00 98.06 96 LEU A N 1
ATOM 731 C CA . LEU A 1 96 ? -5.213 4.718 -7.492 1.00 98.06 96 LEU A CA 1
ATOM 732 C C . LEU A 1 96 ? -5.947 5.863 -6.791 1.00 98.06 96 LEU A C 1
ATOM 734 O O . LEU A 1 96 ? -6.355 5.706 -5.646 1.00 98.06 96 LEU A O 1
ATOM 738 N N . LEU A 1 97 ? -6.177 6.996 -7.466 1.00 97.75 97 LEU A N 1
ATOM 739 C CA . LEU A 1 97 ? -6.993 8.081 -6.919 1.00 97.75 97 LEU A CA 1
ATOM 740 C C . LEU A 1 97 ? -8.441 7.646 -6.654 1.00 97.75 97 LEU A C 1
ATOM 742 O O . LEU A 1 97 ? -9.102 8.267 -5.824 1.00 97.75 97 LEU A O 1
ATOM 746 N N . GLU A 1 98 ? -8.927 6.571 -7.287 1.00 96.88 98 GLU A N 1
ATOM 747 C CA . GLU A 1 98 ? -10.239 5.997 -6.968 1.00 96.88 98 GLU A CA 1
ATOM 748 C C . GLU A 1 98 ? -10.302 5.384 -5.565 1.00 96.88 98 GLU A C 1
ATOM 750 O O . GLU A 1 98 ? -11.395 5.208 -5.032 1.00 96.88 98 GLU A O 1
ATOM 755 N N . LEU A 1 99 ? -9.159 5.060 -4.954 1.00 98.50 99 LEU A N 1
ATOM 756 C CA . LEU A 1 99 ? -9.100 4.535 -3.591 1.00 98.50 99 LEU A CA 1
ATOM 757 C C . LEU A 1 99 ? -9.322 5.621 -2.543 1.00 98.50 99 LEU A C 1
ATOM 759 O O . LEU A 1 99 ? -9.542 5.294 -1.384 1.00 98.50 99 LEU A O 1
ATOM 763 N N . ARG A 1 100 ? -9.266 6.905 -2.916 1.00 97.75 100 ARG A N 1
ATOM 764 C CA . ARG A 1 100 ? -9.478 8.002 -1.972 1.00 97.75 100 ARG A CA 1
ATOM 765 C C . ARG A 1 100 ? -10.840 7.850 -1.295 1.00 97.75 100 ARG A C 1
ATOM 767 O O . ARG A 1 100 ? -11.848 7.654 -1.973 1.00 97.75 100 ARG A O 1
ATOM 774 N N . HIS A 1 101 ? -10.850 7.990 0.026 1.00 97.44 101 HIS A N 1
ATOM 775 C CA . HIS A 1 101 ? -12.024 7.798 0.877 1.00 97.44 101 HIS A CA 1
ATOM 776 C C . HIS A 1 101 ? -12.549 6.354 0.974 1.00 97.44 101 HIS A C 1
ATOM 778 O O . HIS A 1 101 ? -13.589 6.115 1.584 1.00 97.44 101 HIS A O 1
ATOM 784 N N . ASP A 1 102 ? -11.853 5.374 0.394 1.00 98.50 102 ASP A N 1
ATOM 785 C CA . ASP A 1 102 ? -12.184 3.967 0.598 1.00 98.50 102 ASP A CA 1
ATOM 786 C C . ASP A 1 102 ? -11.629 3.473 1.937 1.00 98.50 102 ASP A C 1
ATOM 788 O O . ASP A 1 102 ? -10.604 3.955 2.427 1.00 98.50 102 ASP A O 1
ATOM 792 N N . LEU A 1 103 ? -12.315 2.499 2.527 1.00 98.25 103 LEU A N 1
ATOM 793 C CA . LEU A 1 103 ? -11.969 1.936 3.823 1.00 98.25 103 LEU A CA 1
ATOM 794 C C . LEU A 1 103 ? -11.172 0.652 3.644 1.00 98.25 103 LEU A C 1
ATOM 796 O O . LEU A 1 103 ? -11.563 -0.237 2.889 1.00 98.25 103 LEU A O 1
ATOM 800 N N . VAL A 1 104 ? -10.084 0.514 4.390 1.00 98.38 104 VAL A N 1
ATOM 801 C CA . VAL A 1 104 ? -9.325 -0.732 4.483 1.00 98.38 104 VAL A CA 1
ATOM 802 C C . VAL A 1 104 ? -10.215 -1.807 5.099 1.00 98.38 104 VAL A C 1
ATOM 804 O O . VAL A 1 104 ? -10.707 -1.678 6.218 1.00 98.38 104 VAL A O 1
ATOM 807 N N . GLN A 1 105 ? -10.398 -2.902 4.374 1.00 98.25 105 GLN A N 1
ATOM 808 C CA . GLN A 1 105 ? -11.080 -4.098 4.853 1.00 98.25 105 GLN A CA 1
ATOM 809 C C . GLN A 1 105 ? -10.088 -5.119 5.419 1.00 98.25 105 GLN A C 1
ATOM 811 O O . GLN A 1 105 ? -10.403 -5.828 6.371 1.00 98.25 105 GLN A O 1
ATOM 816 N N . SER A 1 106 ? -8.888 -5.200 4.842 1.00 97.81 106 SER A N 1
ATOM 817 C CA . SER A 1 106 ? -7.796 -6.028 5.356 1.00 97.81 106 SER A CA 1
ATOM 818 C C . SER A 1 106 ? -6.450 -5.525 4.851 1.00 97.81 106 SER A C 1
ATOM 820 O O . SER A 1 106 ? -6.349 -5.158 3.680 1.00 97.81 106 SER A O 1
ATOM 822 N N . LEU A 1 107 ? -5.419 -5.605 5.690 1.00 97.81 107 LEU A N 1
ATOM 823 C CA . LEU A 1 107 ? -4.022 -5.404 5.312 1.00 97.81 107 LEU A CA 1
ATOM 824 C C . LEU A 1 107 ? -3.190 -6.563 5.876 1.00 97.81 107 LEU A C 1
ATOM 826 O O . LEU A 1 107 ? -3.122 -6.766 7.090 1.00 97.81 107 LEU A O 1
ATOM 830 N N . GLN A 1 108 ? -2.615 -7.354 4.975 1.00 97.75 108 GLN A N 1
ATOM 831 C CA . GLN A 1 108 ? -1.924 -8.602 5.287 1.00 97.75 108 GLN A CA 1
ATOM 832 C C . GLN A 1 108 ? -0.559 -8.634 4.616 1.00 97.75 108 GLN A C 1
ATOM 834 O O . GLN A 1 108 ? -0.388 -8.121 3.510 1.00 97.75 108 GLN A O 1
ATOM 839 N N . VAL A 1 109 ? 0.388 -9.274 5.290 1.00 97.75 109 VAL A N 1
ATOM 840 C CA . VAL A 1 109 ? 1.747 -9.506 4.813 1.00 97.75 109 VAL A CA 1
ATOM 841 C C . VAL A 1 109 ? 2.061 -10.985 4.981 1.00 97.75 109 VAL A C 1
ATOM 843 O O . VAL A 1 109 ? 1.871 -11.515 6.071 1.00 97.75 109 VAL A O 1
ATOM 846 N N . SER A 1 110 ? 2.526 -11.662 3.935 1.00 96.50 110 SER A N 1
ATOM 847 C CA . SER A 1 110 ? 2.910 -13.074 4.006 1.00 96.50 110 SER A CA 1
ATOM 848 C C . SER A 1 110 ? 4.304 -13.245 4.626 1.00 96.50 110 SER A C 1
ATOM 850 O O . SER A 1 110 ? 5.128 -12.331 4.592 1.00 96.50 110 SER A O 1
ATOM 852 N N . HIS A 1 111 ? 4.627 -14.445 5.119 1.00 94.12 111 HIS A N 1
ATOM 853 C CA . HIS A 1 111 ? 6.012 -14.801 5.478 1.00 94.12 111 HIS A CA 1
ATOM 854 C C . HIS A 1 111 ? 6.999 -14.722 4.299 1.00 94.12 111 HIS A C 1
ATOM 856 O O . HIS A 1 111 ? 8.204 -14.611 4.517 1.00 94.12 111 HIS A O 1
ATOM 862 N N . GLY A 1 112 ? 6.496 -14.797 3.062 1.00 93.12 112 GLY A N 1
ATOM 863 C CA . GLY A 1 112 ? 7.289 -14.645 1.844 1.00 93.12 112 GLY A CA 1
ATOM 864 C C . GLY A 1 112 ? 7.577 -13.190 1.477 1.00 93.12 112 GLY A C 1
ATOM 865 O O . GLY A 1 112 ? 8.458 -12.951 0.660 1.00 93.12 112 GLY A O 1
ATOM 866 N N . GLY A 1 113 ? 6.890 -12.224 2.094 1.00 95.25 113 GLY A N 1
ATOM 867 C CA . GLY A 1 113 ? 7.010 -10.805 1.764 1.00 95.25 113 GLY A CA 1
ATOM 868 C C . GLY A 1 113 ? 6.010 -10.327 0.708 1.00 95.25 113 GLY A C 1
ATOM 869 O O . GLY A 1 113 ? 6.207 -9.272 0.120 1.00 95.25 113 GLY A O 1
ATOM 870 N N . ASP A 1 114 ? 4.931 -11.062 0.444 1.00 97.31 114 ASP A N 1
ATOM 871 C CA . ASP A 1 114 ? 3.789 -10.525 -0.300 1.00 97.31 114 ASP A CA 1
ATOM 872 C C . ASP A 1 114 ? 3.002 -9.574 0.605 1.00 97.31 114 ASP A C 1
ATOM 874 O O . ASP A 1 114 ? 2.731 -9.910 1.756 1.00 97.31 114 ASP A O 1
ATOM 878 N N . VAL A 1 115 ? 2.566 -8.429 0.087 1.00 98.44 115 VAL A N 1
ATOM 879 C CA . VAL A 1 115 ? 1.605 -7.550 0.769 1.00 98.44 115 VAL A CA 1
ATOM 880 C C . VAL A 1 115 ? 0.287 -7.538 0.010 1.00 98.44 115 VAL A C 1
ATOM 882 O O . VAL A 1 115 ? 0.264 -7.508 -1.222 1.00 98.44 115 VAL A O 1
ATOM 885 N N . GLN A 1 116 ? -0.827 -7.535 0.739 1.00 98.50 116 GLN A N 1
ATOM 886 C CA . GLN A 1 116 ? -2.159 -7.361 0.176 1.00 98.50 116 GLN A CA 1
ATOM 887 C C . GLN A 1 116 ? -3.003 -6.413 1.027 1.00 98.50 116 GLN A C 1
ATOM 889 O O . GLN A 1 116 ? -3.213 -6.635 2.220 1.00 98.50 116 GLN A O 1
ATOM 894 N N . ILE A 1 117 ? -3.567 -5.406 0.366 1.00 98.69 117 ILE A N 1
ATOM 895 C CA . ILE A 1 117 ? -4.595 -4.513 0.891 1.00 98.69 117 ILE A CA 1
ATOM 896 C C . ILE A 1 117 ? -5.893 -4.802 0.145 1.00 98.69 117 ILE A C 1
ATOM 898 O O . ILE A 1 117 ? -5.916 -4.830 -1.086 1.00 98.69 117 ILE A O 1
ATOM 902 N N . ARG A 1 118 ? -6.985 -4.997 0.880 1.00 98.69 118 ARG A N 1
ATOM 903 C CA . ARG A 1 118 ? -8.340 -5.036 0.317 1.00 98.69 118 ARG A CA 1
ATOM 904 C C . ARG A 1 118 ? -9.143 -3.894 0.891 1.00 98.69 118 ARG A C 1
ATOM 906 O O . ARG A 1 118 ? -9.022 -3.606 2.083 1.00 98.69 118 ARG A O 1
ATOM 913 N N . PHE A 1 119 ? -9.976 -3.296 0.057 1.00 98.75 119 PHE A N 1
ATOM 914 C CA . PHE A 1 119 ? -10.805 -2.165 0.429 1.00 98.75 119 PHE A CA 1
ATOM 915 C C . PHE A 1 119 ? -12.295 -2.504 0.368 1.00 98.75 119 PHE A C 1
ATOM 917 O O . PHE A 1 119 ? -12.711 -3.434 -0.324 1.00 98.75 119 PHE A O 1
ATOM 924 N N . SER A 1 120 ? -13.103 -1.729 1.088 1.00 98.50 120 SER A N 1
ATOM 925 C CA . SER A 1 120 ? -14.545 -1.938 1.238 1.00 98.50 120 SER A CA 1
ATOM 926 C C . SER A 1 120 ? -15.319 -1.880 -0.081 1.00 98.50 120 SER A C 1
ATOM 928 O O . SER A 1 120 ? -16.351 -2.535 -0.218 1.00 98.50 120 SER A O 1
ATOM 930 N N . SER A 1 121 ? -14.806 -1.147 -1.074 1.00 98.06 121 SER A N 1
ATOM 931 C CA . SER A 1 121 ? -15.389 -1.091 -2.418 1.00 98.06 121 SER A CA 1
ATOM 932 C C . SER A 1 121 ? -15.185 -2.362 -3.254 1.00 98.06 121 SER A C 1
ATOM 934 O O . SER A 1 121 ? -15.751 -2.469 -4.341 1.00 98.06 121 SER A O 1
ATOM 936 N N . GLY A 1 122 ? -14.365 -3.307 -2.781 1.00 98.31 122 GLY A N 1
ATOM 937 C CA . GLY A 1 122 ? -13.918 -4.481 -3.534 1.00 98.31 122 GLY A CA 1
ATOM 938 C C . GLY A 1 122 ? -12.612 -4.273 -4.307 1.00 98.31 122 GLY A C 1
ATOM 939 O O . GLY A 1 122 ? -12.064 -5.246 -4.829 1.00 98.31 122 GLY A O 1
ATOM 940 N N . ALA A 1 123 ? -12.086 -3.044 -4.354 1.00 98.69 123 ALA A N 1
ATOM 941 C CA . ALA A 1 123 ? -10.755 -2.776 -4.885 1.00 98.69 123 ALA A CA 1
ATOM 942 C C . ALA A 1 123 ? -9.655 -3.416 -4.014 1.00 98.69 123 ALA A C 1
ATOM 944 O O . ALA A 1 123 ? -9.855 -3.730 -2.834 1.00 98.69 123 ALA A O 1
ATOM 945 N N . GLY A 1 124 ? -8.464 -3.591 -4.581 1.00 98.69 124 GLY A N 1
ATOM 946 C CA . GLY A 1 124 ? -7.322 -4.136 -3.854 1.00 98.69 124 GLY A CA 1
ATOM 947 C 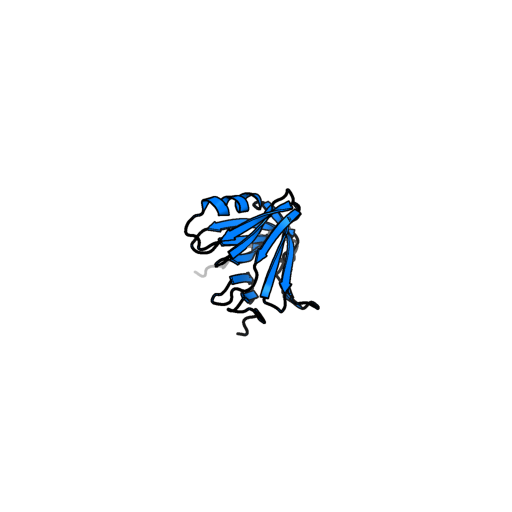C . GLY A 1 124 ? -5.985 -3.756 -4.464 1.00 98.69 124 GLY A C 1
ATOM 948 O O . GLY A 1 124 ? -5.883 -3.510 -5.661 1.00 98.69 124 GLY A O 1
ATOM 949 N N . VAL A 1 125 ? -4.957 -3.730 -3.625 1.00 98.75 125 VAL A N 1
ATOM 950 C CA . VAL A 1 125 ? -3.568 -3.494 -4.026 1.00 98.75 125 VAL A CA 1
ATOM 951 C C . VAL A 1 125 ? -2.720 -4.627 -3.475 1.00 98.75 125 VAL A C 1
ATOM 953 O O . VAL A 1 125 ? -2.897 -5.027 -2.324 1.00 98.75 125 VAL A O 1
ATOM 956 N N . SER A 1 126 ? -1.806 -5.158 -4.276 1.00 98.69 126 SER A N 1
ATOM 957 C CA . SER A 1 126 ? -0.863 -6.173 -3.814 1.00 98.69 126 SER A CA 1
ATOM 958 C C . SER A 1 126 ? 0.492 -6.023 -4.471 1.00 98.69 126 SER A C 1
ATOM 960 O O . SER A 1 126 ? 0.570 -5.645 -5.631 1.00 98.69 126 SER A O 1
ATOM 962 N N . ALA A 1 127 ? 1.550 -6.373 -3.753 1.00 98.44 127 ALA A N 1
ATOM 963 C CA . ALA A 1 127 ? 2.894 -6.439 -4.308 1.00 98.44 127 ALA A CA 1
ATOM 964 C C . ALA A 1 127 ? 3.585 -7.712 -3.829 1.00 98.44 127 ALA A C 1
ATOM 966 O O . ALA A 1 127 ? 3.340 -8.184 -2.715 1.00 98.44 127 ALA A O 1
ATOM 967 N N . ARG A 1 128 ? 4.434 -8.264 -4.692 1.00 97.94 128 ARG A N 1
ATOM 968 C CA . ARG A 1 128 ? 5.288 -9.415 -4.392 1.00 97.94 128 ARG A CA 1
ATOM 969 C C . ARG A 1 128 ? 6.721 -8.948 -4.156 1.00 97.94 128 ARG A C 1
ATOM 971 O O . ARG A 1 128 ? 7.063 -7.850 -4.599 1.00 97.94 128 ARG A O 1
ATOM 978 N N . PRO A 1 129 ? 7.568 -9.759 -3.509 1.00 97.81 129 PRO A N 1
ATOM 979 C CA . PRO A 1 129 ? 8.989 -9.466 -3.450 1.00 97.81 129 PRO A CA 1
ATOM 980 C C . PRO A 1 129 ? 9.603 -9.333 -4.844 1.00 97.81 129 PRO A C 1
ATOM 982 O O . PRO A 1 129 ? 9.332 -10.147 -5.727 1.00 97.81 129 PRO A O 1
ATOM 985 N N . ASP A 1 130 ? 10.467 -8.336 -5.004 1.00 96.88 130 ASP A N 1
ATOM 986 C CA . ASP A 1 130 ? 11.351 -8.212 -6.159 1.00 96.88 130 ASP A CA 1
ATOM 987 C C . ASP A 1 130 ? 12.703 -8.855 -5.828 1.00 96.88 130 ASP A C 1
ATOM 989 O O . ASP A 1 130 ? 13.149 -8.808 -4.684 1.00 96.88 130 ASP A O 1
ATOM 993 N N . ALA A 1 131 ? 13.367 -9.476 -6.804 1.00 95.88 131 ALA A N 1
ATOM 994 C CA . ALA A 1 131 ? 14.616 -10.198 -6.560 1.00 95.88 131 ALA A CA 1
ATOM 995 C C . ALA A 1 131 ? 15.812 -9.283 -6.233 1.00 95.88 131 ALA A C 1
ATOM 997 O O . ALA A 1 131 ? 16.752 -9.724 -5.571 1.00 95.88 131 ALA A O 1
ATOM 998 N N . ALA A 1 132 ? 15.800 -8.042 -6.716 1.00 94.75 132 ALA A N 1
ATOM 999 C CA . ALA A 1 132 ? 16.916 -7.105 -6.644 1.00 94.75 132 ALA A CA 1
ATOM 1000 C C . ALA A 1 132 ? 16.651 -5.909 -5.716 1.00 94.75 132 ALA A C 1
ATOM 1002 O O . ALA A 1 132 ? 17.611 -5.309 -5.227 1.00 94.75 132 ALA A O 1
ATOM 1003 N N . TYR A 1 133 ? 15.387 -5.578 -5.450 1.00 94.00 133 TYR A N 1
ATOM 1004 C CA . TYR A 1 133 ? 14.998 -4.347 -4.764 1.00 94.00 133 TYR A CA 1
ATOM 1005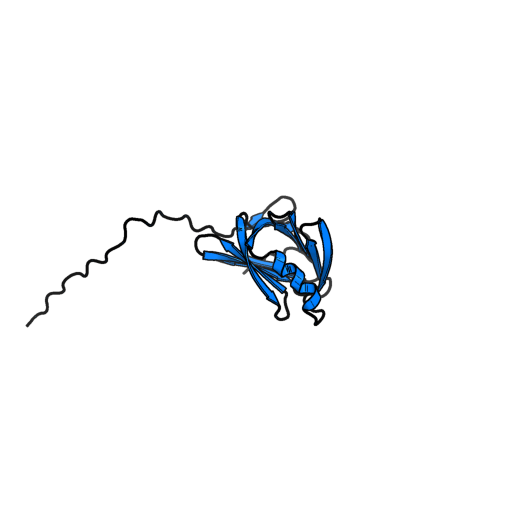 C C . TYR A 1 133 ? 13.986 -4.560 -3.635 1.00 94.00 133 TYR A C 1
ATOM 1007 O O . TYR A 1 133 ? 13.304 -5.579 -3.536 1.00 94.00 133 TYR A O 1
ATOM 1015 N N . GLU A 1 134 ? 13.877 -3.547 -2.774 1.00 93.81 134 GLU A N 1
ATOM 1016 C CA . GLU A 1 134 ? 12.818 -3.463 -1.773 1.00 93.81 134 GLU A CA 1
ATOM 1017 C C . GLU A 1 134 ? 11.488 -3.120 -2.450 1.00 93.81 134 GLU A C 1
ATOM 1019 O O . GLU A 1 134 ? 11.271 -1.996 -2.906 1.00 93.81 134 GLU A O 1
ATOM 1024 N N . SER A 1 135 ? 10.587 -4.098 -2.516 1.00 95.81 135 SER A N 1
ATOM 1025 C CA . SER A 1 135 ? 9.335 -3.957 -3.270 1.00 95.81 135 SER A CA 1
ATOM 1026 C C . SER A 1 135 ? 8.329 -3.025 -2.584 1.00 95.81 135 SER A C 1
ATOM 1028 O O . SER A 1 135 ? 7.704 -2.169 -3.220 1.00 95.81 135 SER A O 1
ATOM 1030 N N . TRP A 1 136 ? 8.198 -3.131 -1.260 1.00 98.06 136 TRP A N 1
ATOM 1031 C CA . TRP A 1 136 ? 7.267 -2.321 -0.481 1.00 98.06 136 TRP A CA 1
ATOM 1032 C C . TRP A 1 136 ? 7.756 -2.066 0.946 1.00 98.06 136 TRP A C 1
ATOM 1034 O O . TRP A 1 136 ? 8.615 -2.771 1.474 1.00 98.06 136 TRP A O 1
ATOM 1044 N N . GLU A 1 137 ? 7.171 -1.045 1.567 1.00 97.81 137 GLU A N 1
ATOM 1045 C CA . GLU A 1 137 ? 7.379 -0.658 2.963 1.00 97.81 137 GLU A CA 1
ATOM 1046 C C . GLU A 1 137 ? 6.030 -0.304 3.610 1.00 97.81 137 GLU A C 1
ATOM 1048 O O . GLU A 1 137 ? 5.174 0.311 2.968 1.00 97.81 137 GLU A O 1
ATOM 1053 N N . ILE A 1 138 ? 5.840 -0.683 4.876 1.00 97.50 138 ILE A N 1
ATOM 1054 C CA . ILE A 1 138 ? 4.707 -0.282 5.715 1.00 97.50 138 ILE A CA 1
ATOM 1055 C C . ILE A 1 138 ? 5.242 0.440 6.948 1.00 97.50 138 ILE A C 1
ATOM 1057 O O . ILE A 1 138 ? 5.973 -0.146 7.746 1.00 97.50 138 ILE A O 1
ATOM 1061 N N . THR A 1 139 ? 4.812 1.684 7.146 1.00 95.81 139 THR A N 1
ATOM 1062 C CA . THR A 1 139 ? 5.147 2.494 8.325 1.00 95.81 139 THR A CA 1
ATOM 1063 C C . THR A 1 139 ? 3.893 2.960 9.054 1.00 95.81 139 THR A C 1
ATOM 1065 O O . THR A 1 139 ? 2.858 3.232 8.445 1.00 95.81 139 THR A O 1
ATOM 1068 N N . GLY A 1 140 ? 3.975 3.076 10.376 1.00 91.88 140 GLY A N 1
ATOM 1069 C CA . GLY A 1 140 ? 2.894 3.603 11.205 1.00 91.88 140 GLY A CA 1
ATOM 1070 C C . GLY A 1 140 ? 3.383 4.067 12.582 1.00 91.88 140 GLY A C 1
ATOM 1071 O O . GLY A 1 140 ? 4.588 4.099 12.830 1.00 91.88 140 GLY A O 1
ATOM 1072 N N . PRO A 1 141 ? 2.467 4.454 13.486 1.00 85.81 141 PRO A N 1
ATOM 1073 C CA . PRO A 1 141 ? 2.772 4.869 14.844 1.00 85.81 141 PRO A CA 1
ATOM 1074 C C . PRO A 1 141 ? 3.637 3.871 15.616 1.00 85.81 141 PRO A C 1
ATOM 1076 O O . PRO A 1 141 ? 3.594 2.660 15.396 1.00 85.81 141 PRO A O 1
ATOM 1079 N N . GLY A 1 142 ? 4.367 4.392 16.603 1.00 83.81 142 GLY A N 1
ATOM 1080 C CA . GLY A 1 142 ? 5.225 3.586 17.465 1.00 83.81 142 GLY A CA 1
ATOM 1081 C C . GLY A 1 142 ? 6.435 3.047 16.706 1.00 83.81 142 GLY A C 1
ATOM 1082 O O . GLY A 1 142 ? 7.190 3.818 16.122 1.00 83.81 142 GLY A O 1
ATOM 1083 N N . SER A 1 143 ? 6.629 1.730 16.752 1.00 83.31 143 SER A N 1
ATOM 1084 C CA . SER A 1 143 ? 7.741 1.023 16.106 1.00 83.31 143 SER A CA 1
ATOM 1085 C C . SER A 1 143 ? 7.294 0.172 14.913 1.00 83.31 143 SER A C 1
ATOM 1087 O O . SER A 1 143 ? 7.998 -0.766 14.542 1.00 83.31 143 SER A O 1
ATOM 1089 N N . LEU A 1 144 ? 6.107 0.430 14.343 1.00 90.75 144 LEU A N 1
ATOM 1090 C CA . LEU A 1 144 ? 5.660 -0.296 13.157 1.00 90.75 144 LEU A CA 1
ATOM 1091 C C . LEU A 1 144 ? 6.476 0.156 11.945 1.00 90.75 144 LEU A C 1
ATOM 1093 O O . LEU A 1 144 ? 6.230 1.218 11.373 1.00 90.75 144 LEU A O 1
ATOM 1097 N N . ASN A 1 145 ? 7.424 -0.688 11.560 1.00 93.88 145 ASN A N 1
ATOM 1098 C CA . ASN A 1 145 ? 8.178 -0.560 10.329 1.00 93.88 145 ASN A CA 1
ATOM 1099 C C . ASN A 1 145 ? 8.415 -1.956 9.738 1.00 93.88 145 ASN A C 1
ATOM 1101 O O . ASN A 1 145 ? 9.1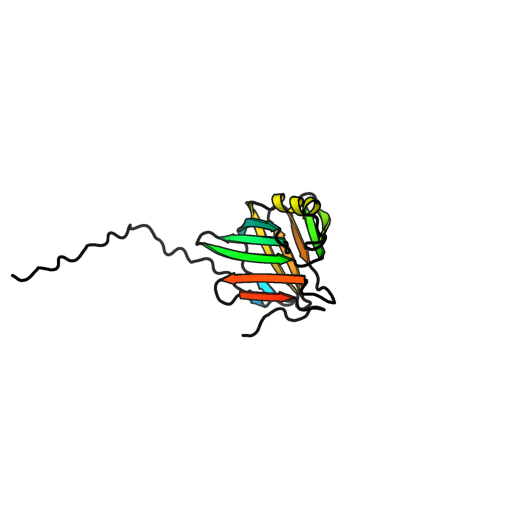00 -2.786 10.345 1.00 93.88 145 ASN A O 1
ATOM 1105 N N . LEU A 1 146 ? 7.801 -2.216 8.586 1.00 96.19 146 LEU A N 1
ATOM 1106 C CA . LEU A 1 146 ? 7.970 -3.443 7.818 1.00 96.19 146 LEU A CA 1
ATOM 1107 C C . LEU A 1 146 ? 8.525 -3.100 6.443 1.00 96.19 146 LEU A C 1
ATOM 1109 O O . LEU A 1 146 ? 7.956 -2.262 5.751 1.00 96.19 146 LEU A O 1
ATOM 1113 N N . VAL A 1 147 ? 9.569 -3.795 6.016 1.00 96.62 147 VAL A N 1
ATOM 1114 C CA . VAL A 1 147 ? 10.179 -3.624 4.695 1.00 96.62 147 VAL A CA 1
ATOM 1115 C C . VAL A 1 147 ? 10.313 -4.990 4.052 1.00 96.62 147 VAL A C 1
ATOM 1117 O O . VAL A 1 147 ? 10.856 -5.901 4.669 1.00 96.62 147 VAL A O 1
ATOM 1120 N N . CYS A 1 148 ? 9.840 -5.147 2.816 1.00 97.06 148 CYS A N 1
ATOM 1121 C CA . CYS A 1 148 ? 10.143 -6.346 2.043 1.00 97.06 148 CYS A CA 1
ATOM 1122 C C . CYS A 1 148 ? 11.586 -6.271 1.542 1.00 97.06 148 CYS A C 1
ATOM 1124 O O . CYS A 1 148 ? 11.858 -5.439 0.673 1.00 97.06 148 CYS A O 1
ATOM 1126 N N . PRO A 1 149 ? 12.504 -7.124 2.025 1.00 94.19 149 PRO A N 1
ATOM 1127 C CA . PRO A 1 149 ? 13.861 -7.138 1.499 1.00 94.19 149 PRO A CA 1
ATOM 1128 C C . PRO A 1 149 ? 13.886 -7.701 0.064 1.00 94.19 149 PRO A C 1
ATOM 1130 O O . PRO A 1 149 ? 12.945 -8.396 -0.344 1.00 94.19 149 PRO A O 1
ATOM 1133 N N . PRO A 1 150 ? 14.975 -7.463 -0.691 1.00 95.69 150 PRO A N 1
ATOM 1134 C CA . PRO A 1 150 ? 15.205 -8.129 -1.968 1.00 95.69 150 PRO A CA 1
ATOM 1135 C C . PRO A 1 150 ? 15.118 -9.655 -1.840 1.00 95.69 150 PRO A C 1
ATOM 1137 O O . PRO A 1 150 ? 15.712 -10.254 -0.943 1.00 95.69 150 PRO A O 1
ATOM 1140 N N . GLY A 1 151 ? 14.369 -10.286 -2.738 1.00 94.31 151 GLY A N 1
ATOM 1141 C CA . GLY A 1 151 ? 14.079 -11.719 -2.746 1.00 94.31 151 GLY A CA 1
ATOM 1142 C C . GLY A 1 151 ? 13.017 -12.166 -1.734 1.00 94.31 151 GLY A C 1
ATOM 1143 O O . GLY A 1 151 ? 12.651 -13.340 -1.739 1.00 94.31 151 GLY A O 1
ATOM 1144 N N . GLY A 1 152 ? 12.501 -11.256 -0.904 1.00 94.44 152 GLY A N 1
ATOM 1145 C CA . GLY A 1 152 ? 11.499 -11.544 0.122 1.00 94.44 152 GLY A CA 1
ATOM 1146 C C . GLY A 1 152 ? 12.092 -12.076 1.427 1.00 94.44 152 GLY A C 1
ATOM 1147 O O . GLY A 1 152 ? 13.305 -12.100 1.626 1.00 94.44 152 GLY A O 1
ATOM 1148 N N . GLY A 1 153 ? 11.223 -12.498 2.346 1.00 90.31 153 GLY A N 1
ATOM 1149 C CA . GLY A 1 153 ? 11.599 -12.972 3.683 1.00 90.31 153 GLY A CA 1
ATOM 1150 C C . GLY A 1 153 ? 10.852 -12.253 4.806 1.00 90.31 153 GLY A C 1
ATOM 1151 O O . GLY A 1 153 ? 9.855 -11.580 4.555 1.00 90.31 153 GLY A O 1
ATOM 1152 N N . ASP A 1 154 ? 11.330 -12.407 6.049 1.00 91.44 154 ASP A N 1
ATOM 1153 C CA . ASP A 1 154 ? 10.733 -11.753 7.226 1.00 91.44 154 ASP A CA 1
ATOM 1154 C C . ASP A 1 154 ? 10.866 -10.226 7.090 1.00 91.44 154 ASP A C 1
ATOM 1156 O O . ASP A 1 154 ? 11.988 -9.714 7.135 1.00 91.44 154 ASP A O 1
ATOM 1160 N N . PRO A 1 155 ? 9.754 -9.489 6.931 1.00 90.38 155 PRO A N 1
ATOM 1161 C CA . PRO A 1 155 ? 9.799 -8.065 6.647 1.00 90.38 155 PRO A CA 1
ATOM 1162 C C . PRO A 1 155 ? 9.942 -7.213 7.911 1.00 90.38 155 PRO A C 1
ATOM 1164 O O . PRO A 1 155 ? 9.998 -5.987 7.832 1.00 90.38 155 PRO A O 1
ATOM 1167 N N . ARG A 1 156 ? 9.960 -7.821 9.104 1.00 89.56 156 ARG A N 1
ATOM 1168 C CA . ARG A 1 156 ? 10.092 -7.080 10.361 1.00 89.56 156 ARG A CA 1
ATOM 1169 C C . ARG A 1 156 ? 11.514 -6.561 10.523 1.00 89.56 156 ARG A C 1
ATOM 1171 O O . ARG A 1 156 ? 12.461 -7.340 10.644 1.00 89.56 156 ARG A O 1
ATOM 1178 N N . ILE A 1 157 ? 11.655 -5.248 10.661 1.00 80.56 157 ILE A N 1
ATOM 1179 C CA . ILE A 1 157 ? 12.929 -4.648 11.051 1.00 80.56 157 ILE A CA 1
ATOM 1180 C C . ILE A 1 157 ? 13.101 -4.820 12.563 1.00 80.56 157 ILE A C 1
ATOM 1182 O O . ILE A 1 157 ? 12.337 -4.277 13.359 1.00 80.56 157 ILE A O 1
ATOM 1186 N N . ARG A 1 158 ? 14.109 -5.597 12.975 1.00 65.00 158 ARG A N 1
ATOM 1187 C CA . ARG A 1 158 ? 14.502 -5.716 14.385 1.00 65.00 158 ARG A CA 1
ATOM 1188 C C . ARG A 1 158 ? 15.478 -4.590 14.718 1.00 65.00 158 ARG A C 1
ATOM 1190 O O . ARG A 1 158 ? 16.640 -4.664 14.329 1.00 65.00 158 ARG A O 1
ATOM 1197 N N . THR A 1 159 ? 14.992 -3.557 15.399 1.00 52.72 159 THR A N 1
ATOM 1198 C CA . THR A 1 159 ? 15.828 -2.537 16.058 1.00 52.72 159 THR A CA 1
ATOM 1199 C C . THR A 1 159 ? 16.259 -2.984 17.442 1.00 52.72 159 THR A C 1
ATOM 1201 O O . THR A 1 159 ? 15.392 -3.557 18.144 1.00 52.72 159 THR A O 1
#

Sequence (159 aa):
MAAEHSPRLVWVPQGFASETLRHVSLTEAQDGWTIDAVGFEVLTVQFSGRTSLTVYADGGATCTVAFGGEFDFRDRSGRLHELDADAGSWAPLQRLLELRHDLVQSLQVSHGGDVQIRFSSGAGVSARPDAAYESWEITGPGSLNLVCPPGGGDPRIRT